Protein AF-A0A7V4P900-F1 (afdb_monomer_lite)

Structure (mmCIF, N/CA/C/O backbone):
data_AF-A0A7V4P900-F1
#
_entry.id   AF-A0A7V4P900-F1
#
loop_
_atom_site.group_PDB
_atom_site.id
_atom_site.type_symbol
_atom_site.label_atom_id
_atom_site.label_alt_id
_atom_site.label_comp_id
_atom_site.label_asym_id
_atom_site.label_entity_id
_atom_site.label_seq_id
_atom_site.pdbx_PDB_ins_code
_atom_site.Cartn_x
_atom_site.Cartn_y
_atom_site.Cartn_z
_atom_site.occupancy
_atom_site.B_iso_or_equiv
_atom_site.auth_seq_id
_atom_site.auth_comp_id
_atom_site.auth_asym_id
_atom_site.auth_atom_id
_atom_site.pdbx_PDB_model_num
ATOM 1 N N . MET A 1 1 ? -1.417 14.079 -1.245 1.00 69.19 1 MET A N 1
ATOM 2 C CA . MET A 1 1 ? -2.261 13.122 -0.509 1.00 69.19 1 MET A CA 1
ATOM 3 C C . MET A 1 1 ? -1.751 13.105 0.933 1.00 69.19 1 MET A C 1
ATOM 5 O O . MET A 1 1 ? -0.695 13.684 1.172 1.00 69.19 1 MET A O 1
ATOM 9 N N . ASN A 1 2 ? -2.527 12.628 1.907 1.00 92.94 2 ASN A N 1
ATOM 10 C CA . ASN A 1 2 ? -2.044 12.459 3.279 1.00 92.94 2 ASN A CA 1
ATOM 11 C C . ASN A 1 2 ? -2.356 11.034 3.759 1.00 92.94 2 ASN A C 1
ATOM 13 O O . ASN A 1 2 ? -3.129 10.310 3.127 1.00 92.94 2 ASN A O 1
ATOM 17 N N . LEU A 1 3 ? -1.731 10.620 4.861 1.00 97.06 3 LEU A N 1
ATOM 18 C CA . LEU A 1 3 ? -1.900 9.268 5.391 1.00 97.06 3 LEU A CA 1
ATOM 19 C C . LEU A 1 3 ? -3.358 8.966 5.780 1.00 97.06 3 LEU A C 1
ATOM 21 O O . LEU A 1 3 ? -3.819 7.854 5.558 1.00 97.06 3 LEU A O 1
ATOM 25 N N . GLU A 1 4 ? -4.091 9.946 6.310 1.00 97.50 4 GLU A N 1
ATOM 26 C CA . GLU A 1 4 ? -5.505 9.790 6.685 1.00 97.50 4 GLU A CA 1
ATOM 27 C C . GLU A 1 4 ? -6.359 9.414 5.473 1.00 97.50 4 GLU A C 1
ATOM 29 O O . GLU A 1 4 ? -7.093 8.431 5.527 1.00 97.50 4 GLU A O 1
ATOM 34 N N . TYR A 1 5 ? -6.173 10.118 4.355 1.00 97.06 5 TYR A N 1
ATOM 35 C CA . TYR A 1 5 ? -6.830 9.811 3.091 1.00 97.06 5 TYR A CA 1
ATOM 36 C C . TYR A 1 5 ? -6.446 8.422 2.566 1.00 97.06 5 TYR A C 1
ATOM 38 O O . TYR A 1 5 ? -7.292 7.696 2.048 1.00 97.06 5 TYR A O 1
ATOM 46 N N . ALA A 1 6 ? -5.175 8.023 2.686 1.00 97.81 6 ALA A N 1
ATOM 47 C CA . ALA A 1 6 ? -4.754 6.683 2.279 1.00 97.81 6 ALA A CA 1
ATOM 48 C C . ALA A 1 6 ? -5.475 5.595 3.098 1.00 97.81 6 ALA A C 1
ATOM 50 O O . ALA A 1 6 ? -5.899 4.585 2.537 1.00 97.81 6 ALA A O 1
ATOM 51 N N . VAL A 1 7 ? -5.664 5.824 4.403 1.00 98.12 7 VAL A N 1
ATOM 52 C CA . VAL A 1 7 ? -6.424 4.932 5.292 1.00 98.12 7 VAL A CA 1
ATOM 53 C C . VAL A 1 7 ? -7.920 4.945 4.967 1.00 98.12 7 VAL A C 1
ATOM 55 O O . VAL A 1 7 ? -8.524 3.875 4.935 1.00 98.12 7 VAL A O 1
ATOM 58 N N . ASP A 1 8 ? -8.510 6.107 4.664 1.00 97.75 8 ASP A N 1
ATOM 59 C CA . ASP A 1 8 ? -9.897 6.200 4.178 1.00 97.75 8 ASP A CA 1
ATOM 60 C C . ASP A 1 8 ? -10.091 5.318 2.944 1.00 97.75 8 ASP A C 1
ATOM 62 O O . ASP A 1 8 ? -10.948 4.436 2.925 1.00 97.75 8 ASP A O 1
ATOM 66 N N . ARG A 1 9 ? -9.218 5.479 1.946 1.00 97.94 9 ARG A N 1
ATOM 67 C CA . ARG A 1 9 ? -9.260 4.700 0.705 1.00 97.94 9 ARG A CA 1
ATOM 68 C C . ARG A 1 9 ? -9.077 3.208 0.934 1.00 97.94 9 ARG A C 1
ATOM 70 O O . ARG A 1 9 ? -9.737 2.423 0.262 1.00 97.94 9 ARG A O 1
ATOM 77 N N . LEU A 1 10 ? -8.225 2.813 1.880 1.00 97.81 10 LEU A N 1
ATOM 78 C CA . LEU A 1 10 ? -8.044 1.412 2.252 1.00 97.81 10 LEU A CA 1
ATOM 79 C C . LEU A 1 10 ? -9.333 0.813 2.848 1.00 97.81 10 LEU A C 1
ATOM 81 O O . LEU A 1 10 ? -9.725 -0.297 2.491 1.00 97.81 10 LEU A O 1
ATOM 85 N N . TYR A 1 11 ? -10.034 1.553 3.706 1.00 97.81 11 TYR A N 1
ATOM 86 C CA . TYR A 1 11 ? -11.319 1.111 4.253 1.00 97.81 11 TYR A CA 1
ATOM 87 C C . TYR A 1 11 ? -12.453 1.117 3.227 1.00 97.81 11 TYR A C 1
ATOM 89 O O . TYR A 1 11 ? -13.287 0.213 3.239 1.00 97.81 11 TYR A O 1
ATOM 97 N N . GLU A 1 12 ? -12.476 2.083 2.310 1.00 97.62 12 GLU A N 1
ATOM 98 C CA . GLU A 1 12 ? -13.474 2.150 1.235 1.00 97.62 12 GLU A CA 1
ATOM 99 C C . GLU A 1 12 ? -13.431 0.922 0.315 1.00 97.62 12 GLU A C 1
ATOM 101 O O . GLU A 1 12 ? -14.472 0.478 -0.168 1.00 97.62 12 GLU A O 1
ATOM 106 N N . VAL A 1 13 ? -12.250 0.326 0.118 1.00 96.25 13 VAL A N 1
ATOM 107 C CA . VAL A 1 13 ? -12.077 -0.924 -0.646 1.00 96.25 13 VAL A CA 1
ATOM 108 C C . VAL A 1 13 ? -12.271 -2.182 0.214 1.00 96.25 13 VAL A C 1
ATOM 110 O O . VAL A 1 13 ? -11.900 -3.286 -0.185 1.00 96.25 13 VAL A O 1
ATOM 113 N N . GLY A 1 14 ? -12.871 -2.034 1.399 1.00 94.75 14 GLY A N 1
ATOM 114 C CA . GLY A 1 14 ? -13.305 -3.136 2.254 1.00 94.75 14 GLY A CA 1
ATOM 115 C C . GLY A 1 14 ? -12.191 -3.821 3.043 1.00 94.75 14 GLY A C 1
ATOM 116 O O . GLY A 1 14 ? -12.417 -4.907 3.579 1.00 94.75 14 GLY A O 1
ATOM 117 N N . TRP A 1 15 ? -10.998 -3.228 3.131 1.00 95.94 15 TRP A N 1
ATOM 118 C CA . TRP A 1 15 ? -9.950 -3.762 3.996 1.00 95.94 15 TRP A CA 1
ATOM 119 C C . TRP A 1 15 ? -10.334 -3.598 5.470 1.00 95.94 15 TRP A C 1
ATOM 121 O O . TRP A 1 15 ? -10.840 -2.555 5.885 1.00 95.94 15 TRP A O 1
ATOM 131 N N . LEU A 1 16 ? -10.056 -4.623 6.277 1.00 94.44 16 LEU A N 1
ATOM 132 C CA . LEU A 1 16 ? -10.317 -4.621 7.713 1.00 94.44 16 LEU A CA 1
ATOM 133 C C . LEU A 1 16 ? -9.081 -5.106 8.484 1.00 94.44 16 LEU A C 1
ATOM 135 O O . LEU A 1 16 ? -8.433 -6.068 8.062 1.00 94.44 16 LEU A O 1
ATOM 139 N N . PRO A 1 17 ? -8.770 -4.502 9.645 1.00 93.06 17 PRO A N 1
ATOM 140 C CA . PRO A 1 17 ? -7.643 -4.925 10.463 1.00 93.06 17 PRO A CA 1
ATOM 141 C C . PRO A 1 17 ? -7.881 -6.328 11.033 1.00 93.06 17 PRO A C 1
ATOM 143 O O . PRO A 1 17 ? -8.855 -6.564 11.751 1.00 93.06 17 PRO A O 1
ATOM 146 N N . MET A 1 18 ? -6.957 -7.249 10.761 1.00 90.50 18 MET A N 1
ATOM 147 C CA . MET A 1 18 ? -7.019 -8.631 11.246 1.00 90.50 18 MET A CA 1
ATOM 148 C C . MET A 1 18 ? -6.162 -8.849 12.498 1.00 90.50 18 MET A C 1
ATOM 150 O O . MET A 1 18 ? -5.141 -8.192 12.709 1.00 90.50 18 MET A O 1
ATOM 154 N N . VAL A 1 19 ? -6.565 -9.813 13.330 1.00 86.88 19 VAL A N 1
ATOM 155 C CA . VAL A 1 19 ? -5.779 -10.245 14.495 1.00 86.88 19 VAL A CA 1
ATOM 156 C C . VAL A 1 19 ? -4.459 -10.860 14.021 1.00 86.88 19 VAL A C 1
ATOM 158 O O . VAL A 1 19 ? -4.448 -11.677 13.104 1.00 86.88 19 VAL A O 1
ATOM 161 N N . GLY A 1 20 ? -3.349 -10.475 14.655 1.00 86.81 20 GLY A N 1
ATOM 162 C CA . GLY A 1 20 ? -2.011 -10.980 14.325 1.00 86.81 20 GLY A CA 1
ATOM 163 C C . GLY A 1 20 ? -1.301 -10.238 13.187 1.00 86.81 20 GLY A C 1
ATOM 164 O O . GLY A 1 20 ? -0.175 -10.595 12.853 1.00 86.81 20 GLY A O 1
ATOM 165 N N . MET A 1 21 ? -1.920 -9.202 12.612 1.00 92.81 21 MET A N 1
ATOM 166 C CA . MET A 1 21 ? -1.251 -8.287 11.688 1.00 92.81 21 MET A CA 1
ATOM 167 C C . MET A 1 21 ? -0.477 -7.206 12.454 1.00 92.81 21 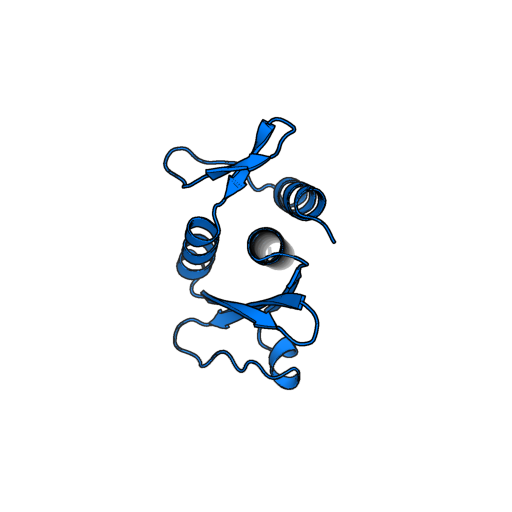MET A C 1
ATOM 169 O O . MET A 1 21 ? -0.903 -6.758 13.520 1.00 92.81 21 MET A O 1
ATOM 173 N N . GLU A 1 22 ? 0.649 -6.764 11.899 1.00 95.62 22 GLU A N 1
ATOM 174 C CA . GLU A 1 22 ? 1.366 -5.589 12.394 1.00 95.62 22 GLU A CA 1
ATOM 175 C C . GLU A 1 22 ? 0.609 -4.330 11.967 1.00 95.62 22 GLU A C 1
ATOM 177 O O . GLU A 1 22 ? 0.528 -4.006 10.780 1.00 95.62 22 GLU A O 1
ATOM 182 N N . LEU A 1 23 ? 0.020 -3.650 12.947 1.00 97.31 23 LEU A N 1
ATOM 183 C CA . LEU A 1 23 ? -0.817 -2.477 12.738 1.00 97.31 23 LEU A CA 1
ATOM 184 C C . LEU A 1 23 ? -0.193 -1.253 13.408 1.00 97.31 23 LEU A C 1
ATOM 186 O O . LEU A 1 23 ? 0.313 -1.333 14.527 1.00 97.31 23 LEU A O 1
ATOM 190 N N . GLU A 1 24 ? -0.299 -0.117 12.737 1.00 97.69 24 GLU A N 1
ATOM 191 C CA . GLU A 1 24 ? -0.088 1.216 13.290 1.00 97.69 24 GLU A CA 1
ATOM 192 C C . GLU A 1 24 ? -1.444 1.899 13.536 1.00 97.69 24 GLU A C 1
ATOM 194 O O . GLU A 1 24 ? -2.489 1.443 13.060 1.00 97.69 24 GLU A O 1
ATOM 199 N N . THR A 1 25 ? -1.434 3.000 14.290 1.00 97.69 25 THR A N 1
ATOM 200 C CA . THR A 1 25 ? -2.648 3.728 14.684 1.00 97.69 25 THR A CA 1
ATOM 201 C C . THR A 1 25 ? -2.516 5.208 14.335 1.00 97.69 25 THR A C 1
ATOM 203 O O . THR A 1 25 ? -1.486 5.826 14.609 1.00 97.69 25 THR A O 1
ATOM 206 N N . LEU A 1 26 ? -3.549 5.778 13.714 1.00 96.88 26 LEU A N 1
ATOM 207 C CA . LEU A 1 26 ? -3.677 7.217 13.477 1.00 96.88 26 LEU A CA 1
ATOM 208 C C . LEU A 1 26 ? -4.030 7.967 14.776 1.00 96.88 26 LEU A C 1
ATOM 210 O O . LEU A 1 26 ? -4.543 7.355 15.712 1.00 96.88 26 LEU A O 1
ATOM 214 N N . PRO A 1 27 ? -3.831 9.298 14.849 1.00 96.81 27 PRO A N 1
ATOM 215 C CA . PRO A 1 27 ? -4.242 10.093 16.012 1.00 96.81 27 PRO A CA 1
ATOM 216 C C . PRO A 1 27 ? -5.741 10.001 16.344 1.00 96.81 27 PRO A C 1
ATOM 218 O O . PRO A 1 27 ? -6.121 10.162 17.499 1.00 96.81 27 PRO A O 1
ATOM 221 N N . ASP A 1 28 ? -6.583 9.715 15.346 1.00 95.62 28 ASP A N 1
ATOM 222 C CA . ASP A 1 28 ? -8.029 9.515 15.502 1.00 95.62 28 ASP A CA 1
ATOM 223 C C . ASP A 1 28 ? -8.423 8.101 15.985 1.00 95.62 28 ASP A C 1
ATOM 225 O O . ASP A 1 28 ? -9.602 7.818 16.192 1.00 95.62 28 ASP A O 1
ATOM 229 N N . GLY A 1 29 ? -7.446 7.208 16.179 1.00 96.69 29 GLY A N 1
ATOM 230 C CA . GLY A 1 29 ? -7.640 5.844 16.670 1.00 96.69 29 GLY A CA 1
ATOM 231 C C . GLY A 1 29 ? -7.859 4.780 15.590 1.00 96.69 29 GLY A C 1
ATOM 232 O O . GLY A 1 29 ? -7.880 3.589 15.918 1.00 96.69 29 GLY A O 1
ATOM 233 N N . ARG A 1 30 ? -7.989 5.145 14.307 1.00 96.62 30 ARG A N 1
ATOM 234 C CA . ARG A 1 30 ? -8.086 4.156 13.220 1.00 96.62 30 ARG A CA 1
ATOM 235 C C . ARG A 1 30 ? -6.772 3.395 13.066 1.00 96.62 30 ARG A C 1
ATOM 237 O O . ARG A 1 30 ? -5.690 3.967 13.189 1.00 96.62 30 ARG A O 1
ATOM 244 N N . ARG A 1 31 ? -6.869 2.094 12.782 1.00 97.94 31 ARG A N 1
ATOM 245 C CA . ARG A 1 31 ? -5.713 1.205 12.612 1.00 97.94 31 ARG A CA 1
ATOM 246 C C . ARG A 1 31 ? -5.441 0.930 11.142 1.00 97.94 31 ARG A C 1
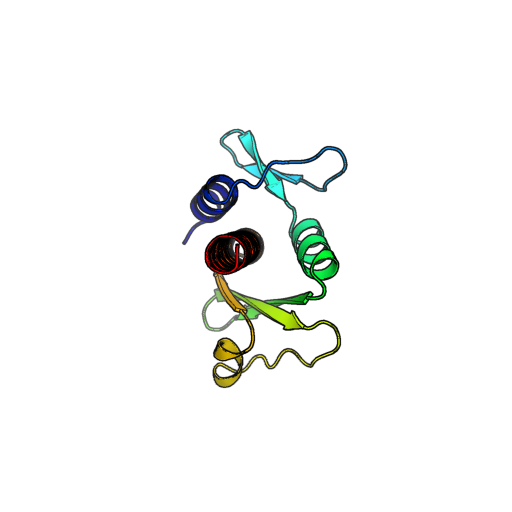ATOM 248 O O . ARG A 1 31 ? -6.369 0.722 10.376 1.00 97.94 31 ARG A O 1
ATOM 255 N N . TYR A 1 32 ? -4.178 0.863 10.764 1.00 98.06 32 TYR A N 1
ATOM 256 C CA . TYR A 1 32 ? -3.755 0.594 9.392 1.00 98.06 32 TYR A CA 1
ATOM 257 C C . TYR A 1 32 ? -2.520 -0.314 9.400 1.00 98.06 32 TYR A C 1
ATOM 259 O O . TYR A 1 32 ? -1.865 -0.424 10.437 1.00 98.06 32 TYR A O 1
ATOM 267 N N . PRO A 1 33 ? -2.212 -1.027 8.306 1.00 98.19 33 PRO A N 1
ATOM 268 C CA . PRO A 1 33 ? -1.080 -1.942 8.290 1.00 98.19 33 PRO A CA 1
ATOM 269 C C . PRO A 1 33 ? 0.243 -1.174 8.306 1.00 98.19 33 PRO A C 1
ATOM 271 O O . PRO A 1 33 ? 0.374 -0.139 7.651 1.00 98.19 33 PRO A O 1
ATOM 274 N N . SER A 1 34 ? 1.235 -1.707 9.023 1.00 98.12 34 SER A N 1
ATOM 275 C CA . SER A 1 34 ? 2.616 -1.226 8.919 1.00 98.12 34 SER A CA 1
ATOM 276 C C . SER A 1 34 ? 3.146 -1.414 7.492 1.00 98.12 34 SER A C 1
ATOM 278 O O . SER A 1 34 ? 2.640 -2.243 6.730 1.00 98.12 34 SER A O 1
ATOM 280 N N . VAL A 1 35 ? 4.221 -0.711 7.128 1.00 98.12 35 VAL A N 1
ATOM 281 C CA . VAL A 1 35 ? 4.881 -0.893 5.817 1.00 98.12 35 VAL A CA 1
ATOM 282 C C . VAL A 1 35 ? 5.270 -2.361 5.578 1.00 98.12 35 VAL A C 1
ATOM 284 O O . VAL A 1 35 ? 5.048 -2.893 4.490 1.00 98.12 35 VAL A O 1
ATOM 287 N N . LEU A 1 36 ? 5.773 -3.049 6.608 1.00 97.31 36 LEU A N 1
ATOM 288 C CA . LEU A 1 36 ? 6.140 -4.464 6.520 1.00 97.31 36 LEU A CA 1
ATOM 289 C C . LEU A 1 36 ? 4.914 -5.370 6.327 1.00 97.31 36 LEU A C 1
ATOM 291 O O . LEU A 1 36 ? 4.968 -6.330 5.556 1.00 97.31 36 LEU A O 1
ATOM 295 N N . ALA A 1 37 ? 3.794 -5.068 6.991 1.00 97.75 37 ALA A N 1
ATOM 296 C CA . ALA A 1 37 ? 2.540 -5.779 6.765 1.00 97.75 37 ALA A CA 1
ATOM 297 C C . ALA A 1 37 ? 2.041 -5.583 5.329 1.00 97.75 37 ALA A C 1
ATOM 299 O O . ALA A 1 37 ? 1.684 -6.564 4.682 1.00 97.75 37 ALA A O 1
ATOM 300 N N . VAL A 1 38 ? 2.100 -4.358 4.796 1.00 98.25 38 VAL A N 1
ATOM 301 C CA . VAL A 1 38 ? 1.753 -4.075 3.396 1.00 98.25 38 VAL A CA 1
ATOM 302 C C . VAL A 1 38 ? 2.607 -4.915 2.441 1.00 98.25 38 VAL A C 1
ATOM 304 O O . VAL A 1 38 ? 2.059 -5.587 1.571 1.00 98.25 38 VAL A O 1
ATOM 307 N N . GLN A 1 39 ? 3.931 -4.946 2.615 1.00 97.62 39 GLN A N 1
ATOM 308 C CA . GLN A 1 39 ? 4.819 -5.762 1.774 1.00 97.62 39 GLN A CA 1
ATOM 309 C C . GLN A 1 39 ? 4.439 -7.251 1.792 1.00 97.62 39 GLN A C 1
ATOM 311 O O . GLN A 1 39 ? 4.459 -7.910 0.753 1.00 97.62 39 GLN A O 1
ATOM 316 N N . ARG A 1 40 ? 4.044 -7.784 2.956 1.00 96.75 40 ARG A N 1
ATOM 317 C CA . ARG A 1 40 ? 3.562 -9.170 3.075 1.00 96.75 40 ARG A CA 1
ATOM 318 C C . ARG A 1 40 ? 2.254 -9.395 2.319 1.00 96.75 40 ARG A C 1
ATOM 320 O O . ARG A 1 40 ? 2.098 -10.459 1.729 1.00 96.75 40 ARG A O 1
ATOM 327 N N . GLU A 1 41 ? 1.336 -8.433 2.315 1.00 96.62 41 GLU A N 1
ATOM 328 C CA . GLU A 1 41 ? 0.089 -8.536 1.543 1.00 96.62 41 GLU A CA 1
ATOM 329 C C . GLU A 1 41 ? 0.357 -8.567 0.031 1.00 96.62 41 GLU A C 1
ATOM 331 O O . GLU A 1 41 ? -0.209 -9.404 -0.673 1.00 96.62 41 GLU A O 1
ATOM 336 N N . PHE A 1 42 ? 1.295 -7.754 -0.468 1.00 96.94 42 PHE A N 1
ATOM 337 C CA . PHE A 1 42 ? 1.745 -7.849 -1.864 1.00 96.94 42 PHE A CA 1
ATOM 338 C C . PHE A 1 42 ? 2.370 -9.216 -2.169 1.00 96.94 42 PHE A C 1
ATOM 340 O O . PHE A 1 42 ? 1.981 -9.861 -3.143 1.00 96.94 42 PHE A O 1
ATOM 347 N N . ALA A 1 43 ? 3.248 -9.714 -1.294 1.00 96.75 43 ALA A N 1
ATOM 348 C CA . ALA A 1 43 ? 3.857 -11.033 -1.459 1.00 96.75 43 ALA A CA 1
ATOM 349 C C . ALA A 1 43 ? 2.812 -12.165 -1.484 1.00 96.75 43 ALA A C 1
ATOM 351 O O . ALA A 1 43 ? 2.911 -13.081 -2.301 1.00 96.75 43 ALA A O 1
ATOM 352 N N . ARG A 1 44 ? 1.767 -12.092 -0.643 1.00 95.31 44 ARG A N 1
ATOM 353 C CA . ARG A 1 44 ? 0.632 -13.038 -0.662 1.00 95.31 44 ARG A CA 1
ATOM 354 C C . ARG A 1 44 ? -0.130 -13.010 -1.987 1.00 95.31 44 ARG A C 1
ATOM 356 O O . ARG A 1 44 ? -0.666 -14.039 -2.385 1.00 95.31 44 ARG A O 1
ATOM 363 N N . ALA A 1 45 ? -0.166 -11.864 -2.662 1.00 94.75 45 ALA A N 1
ATOM 364 C CA . ALA A 1 45 ? -0.760 -11.706 -3.986 1.00 94.75 45 ALA A CA 1
ATOM 365 C C . ALA A 1 45 ? 0.179 -12.124 -5.139 1.00 94.75 45 ALA A C 1
ATOM 367 O O . ALA A 1 45 ? -0.187 -11.958 -6.300 1.00 94.75 45 ALA A O 1
ATOM 368 N N . GLY A 1 46 ? 1.375 -12.657 -4.851 1.00 95.69 46 GLY A N 1
ATOM 369 C CA . GLY A 1 46 ? 2.370 -13.014 -5.870 1.00 95.69 46 GLY A CA 1
ATOM 370 C C . GLY A 1 46 ? 3.098 -11.806 -6.467 1.00 95.69 46 GLY A C 1
ATOM 371 O O . GLY A 1 46 ? 3.645 -11.898 -7.566 1.00 95.69 46 GLY A O 1
ATOM 372 N N . LEU A 1 47 ? 3.088 -10.675 -5.760 1.00 95.44 47 LEU A N 1
ATOM 373 C CA . LEU A 1 47 ? 3.688 -9.417 -6.186 1.00 95.44 47 LEU A CA 1
ATOM 374 C C . LEU A 1 47 ? 4.860 -9.038 -5.279 1.00 95.44 47 LEU A C 1
ATOM 376 O O . LEU A 1 47 ? 4.890 -9.370 -4.095 1.00 95.44 47 LEU A O 1
ATOM 380 N N . GLU A 1 48 ? 5.796 -8.273 -5.819 1.00 94.94 48 GLU A N 1
ATOM 381 C CA . GLU A 1 48 ? 6.849 -7.614 -5.055 1.00 94.94 48 GLU A CA 1
ATOM 382 C C . GLU A 1 48 ? 6.561 -6.113 -4.980 1.00 94.94 48 GLU A C 1
ATOM 384 O O . GLU A 1 48 ? 6.237 -5.501 -5.996 1.00 94.94 48 GLU A O 1
ATOM 389 N N . LEU A 1 49 ? 6.657 -5.526 -3.781 1.00 95.81 49 LEU A N 1
ATOM 390 C CA . LEU A 1 49 ? 6.484 -4.091 -3.542 1.00 95.81 49 LEU A CA 1
ATOM 391 C C . LEU A 1 49 ? 7.820 -3.464 -3.143 1.00 95.81 49 LEU A C 1
ATOM 393 O O . LEU A 1 49 ? 8.385 -3.809 -2.103 1.00 95.81 49 LEU A O 1
ATOM 397 N N . ALA A 1 50 ? 8.258 -2.467 -3.904 1.00 94.50 50 ALA A N 1
ATOM 398 C CA . ALA A 1 50 ? 9.390 -1.616 -3.569 1.00 94.50 50 ALA A CA 1
ATOM 399 C C . ALA A 1 50 ? 8.914 -0.200 -3.232 1.00 94.50 50 ALA A C 1
ATOM 401 O O . ALA A 1 50 ? 8.068 0.358 -3.929 1.00 94.50 50 ALA A O 1
ATOM 402 N N . ILE A 1 51 ? 9.477 0.401 -2.179 1.00 95.31 51 ILE A N 1
ATOM 403 C CA . ILE A 1 51 ? 9.225 1.800 -1.817 1.00 95.31 51 ILE A CA 1
ATOM 404 C C . ILE A 1 51 ? 10.551 2.551 -1.787 1.00 95.31 51 ILE A C 1
ATOM 406 O O . ILE A 1 51 ? 11.487 2.150 -1.099 1.00 95.31 51 ILE A O 1
ATOM 410 N N . LYS A 1 52 ? 10.636 3.648 -2.540 1.00 94.44 52 LYS A N 1
ATOM 411 C CA . LYS A 1 52 ? 11.858 4.436 -2.707 1.00 94.44 52 LYS A CA 1
ATOM 412 C C . LYS A 1 52 ? 11.622 5.901 -2.377 1.00 94.44 52 LYS A C 1
ATOM 414 O O . LYS A 1 52 ? 10.701 6.524 -2.905 1.00 94.44 52 LYS A O 1
ATOM 419 N N . HIS A 1 53 ? 12.496 6.469 -1.547 1.00 95.81 53 HIS A N 1
ATOM 420 C CA . HIS A 1 53 ? 12.519 7.906 -1.277 1.00 95.81 53 HIS A CA 1
ATOM 421 C C . HIS A 1 53 ? 13.200 8.647 -2.428 1.00 95.81 53 HIS A C 1
ATOM 423 O O . HIS A 1 53 ? 14.358 8.394 -2.764 1.00 95.81 53 HIS A O 1
ATOM 429 N N . ASN A 1 54 ? 12.479 9.578 -3.039 1.00 92.81 54 ASN A N 1
ATOM 430 C CA . ASN A 1 54 ? 13.023 10.531 -3.983 1.00 92.81 54 ASN A CA 1
ATOM 431 C C . ASN A 1 54 ? 13.419 11.806 -3.233 1.00 92.81 54 ASN A C 1
ATOM 433 O O . ASN A 1 54 ? 12.573 12.633 -2.896 1.00 92.81 54 ASN A O 1
ATOM 437 N N . LEU A 1 55 ? 14.722 11.968 -3.003 1.00 92.50 55 LEU A N 1
ATOM 438 C CA . LEU A 1 55 ? 15.282 13.103 -2.267 1.00 92.50 55 LEU A CA 1
ATOM 439 C C . LEU A 1 55 ? 15.069 14.448 -2.974 1.00 92.50 55 LEU A C 1
ATOM 441 O O . LEU A 1 55 ? 14.884 15.458 -2.303 1.00 92.50 55 LEU A O 1
ATOM 445 N N . MET A 1 56 ? 15.062 14.471 -4.311 1.00 93.25 56 MET A N 1
ATOM 446 C CA . MET A 1 56 ? 14.917 15.710 -5.087 1.00 93.25 56 MET A CA 1
ATOM 447 C C . MET A 1 56 ? 13.524 16.327 -4.924 1.00 93.25 56 MET A C 1
ATOM 449 O O . MET A 1 56 ? 13.394 17.547 -4.883 1.00 93.25 56 MET A O 1
ATOM 453 N N . PHE A 1 57 ? 12.495 15.486 -4.805 1.00 91.81 57 PHE A N 1
ATOM 454 C CA . PHE A 1 57 ? 11.104 15.918 -4.629 1.00 91.81 57 PHE A CA 1
ATOM 455 C C . PHE A 1 57 ? 10.578 15.711 -3.204 1.00 91.81 57 PHE A C 1
ATOM 457 O O . PHE A 1 57 ? 9.426 16.030 -2.928 1.00 91.81 57 PHE A O 1
ATOM 464 N N . ASN A 1 58 ? 11.416 15.176 -2.313 1.00 93.50 58 ASN A N 1
ATOM 465 C CA . ASN A 1 58 ? 11.074 14.779 -0.952 1.00 93.50 58 ASN A CA 1
ATOM 466 C C . ASN A 1 58 ? 9.756 13.980 -0.865 1.00 93.50 58 ASN A C 1
ATOM 468 O O . ASN A 1 58 ? 8.850 14.321 -0.107 1.00 93.50 58 ASN A O 1
ATOM 472 N N . CYS A 1 59 ? 9.644 12.925 -1.670 1.00 95.38 59 CYS A N 1
ATOM 473 C CA . CYS A 1 59 ? 8.458 12.070 -1.731 1.00 95.38 59 CYS A CA 1
ATOM 474 C C . CYS A 1 59 ? 8.842 10.592 -1.801 1.00 95.38 59 CYS A C 1
ATOM 476 O O . CYS A 1 59 ? 9.988 10.251 -2.079 1.00 95.38 59 CYS A O 1
ATOM 478 N N . TYR A 1 60 ? 7.887 9.705 -1.558 1.00 96.31 60 TYR A N 1
ATOM 479 C CA . TYR A 1 60 ? 8.087 8.261 -1.602 1.00 96.31 60 TYR A CA 1
ATOM 480 C C . TYR A 1 60 ? 7.285 7.681 -2.755 1.00 96.31 60 TYR A C 1
ATOM 482 O O . TYR A 1 60 ? 6.082 7.913 -2.849 1.00 96.31 60 TYR A O 1
ATOM 490 N N . ARG A 1 61 ? 7.945 6.926 -3.630 1.00 94.69 61 ARG A N 1
ATOM 491 C CA . ARG A 1 61 ? 7.295 6.158 -4.693 1.00 94.69 61 ARG A CA 1
ATOM 492 C C . ARG A 1 61 ? 7.195 4.709 -4.251 1.00 94.69 61 ARG A C 1
ATOM 494 O O . ARG A 1 61 ? 8.223 4.110 -3.953 1.00 94.69 61 ARG A O 1
ATOM 501 N N . ALA A 1 62 ? 5.986 4.167 -4.240 1.00 95.31 62 ALA A N 1
ATOM 502 C CA . ALA A 1 62 ? 5.743 2.741 -4.103 1.00 95.31 62 ALA A CA 1
ATOM 503 C C . ALA A 1 62 ? 5.424 2.155 -5.483 1.00 95.31 62 ALA A C 1
ATOM 505 O O . ALA A 1 62 ? 4.562 2.684 -6.186 1.00 95.31 62 ALA A O 1
ATOM 506 N N . THR A 1 63 ? 6.117 1.085 -5.859 1.00 94.81 63 THR A N 1
ATOM 507 C CA . THR A 1 63 ? 5.996 0.408 -7.155 1.00 94.81 63 THR A CA 1
ATOM 508 C C . THR A 1 63 ? 5.879 -1.092 -6.931 1.00 94.81 63 THR A C 1
ATOM 510 O O . THR A 1 63 ? 6.602 -1.639 -6.097 1.00 94.81 63 THR A O 1
ATOM 513 N N . TRP A 1 64 ? 4.990 -1.762 -7.665 1.00 94.94 64 TRP A N 1
ATOM 514 C CA . TRP A 1 64 ? 4.806 -3.206 -7.547 1.00 94.94 64 TRP A CA 1
ATOM 515 C C . TRP A 1 64 ? 4.564 -3.915 -8.874 1.00 94.94 64 TRP A C 1
ATOM 517 O O . TRP A 1 64 ? 3.955 -3.372 -9.794 1.00 94.94 64 TRP A O 1
ATOM 527 N N . GLY A 1 65 ? 4.986 -5.171 -8.937 1.00 93.12 65 GLY A N 1
ATOM 528 C CA . GLY A 1 65 ? 4.899 -6.027 -10.117 1.00 93.12 65 GLY A CA 1
ATOM 529 C C . GLY A 1 65 ? 5.001 -7.507 -9.744 1.00 93.12 65 GLY A C 1
ATOM 530 O O . GLY A 1 65 ? 5.117 -7.815 -8.555 1.00 93.12 65 GLY A O 1
ATOM 531 N N . PRO A 1 66 ? 4.920 -8.424 -10.724 1.00 92.88 66 PRO A N 1
ATOM 532 C CA . PRO A 1 66 ? 5.053 -9.859 -10.483 1.00 92.88 66 PRO A CA 1
ATOM 533 C C . PRO A 1 66 ? 6.341 -10.198 -9.727 1.00 92.88 66 PRO A C 1
ATOM 535 O O . PRO A 1 66 ? 7.416 -9.6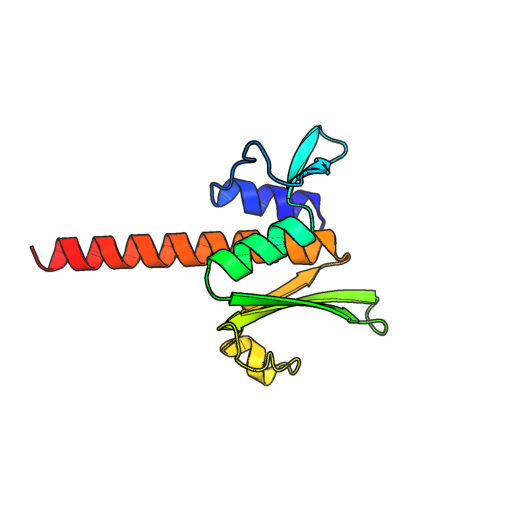91 -10.049 1.00 92.88 66 PRO A O 1
ATOM 538 N N . ALA A 1 67 ? 6.239 -11.062 -8.717 1.00 90.19 67 ALA A N 1
ATOM 539 C CA . ALA A 1 67 ? 7.399 -11.474 -7.939 1.00 90.19 67 ALA A CA 1
ATOM 540 C C . ALA A 1 67 ? 8.437 -12.193 -8.821 1.00 90.19 67 ALA A C 1
ATOM 542 O O . ALA A 1 67 ? 8.098 -13.082 -9.604 1.00 90.19 67 ALA A O 1
ATOM 543 N N . GLY A 1 68 ? 9.712 -11.833 -8.659 1.00 85.69 68 GLY A N 1
ATOM 544 C CA . GLY A 1 68 ? 10.818 -12.400 -9.438 1.00 85.69 68 GLY A CA 1
ATOM 545 C C . GLY A 1 68 ? 11.059 -11.726 -10.791 1.00 85.69 68 GLY A C 1
ATOM 546 O O . GLY A 1 68 ? 12.050 -12.043 -11.451 1.00 85.69 68 GLY A O 1
ATOM 547 N N . GLU A 1 69 ? 10.214 -10.773 -11.190 1.00 84.25 69 GLU A N 1
ATOM 548 C CA . GLU A 1 69 ? 10.490 -9.883 -12.314 1.00 84.25 69 GLU A CA 1
ATOM 549 C C . GLU A 1 69 ? 11.141 -8.582 -11.820 1.00 84.25 69 GLU A C 1
ATOM 551 O O . GLU A 1 69 ? 10.747 -8.047 -10.783 1.00 84.25 69 GLU A O 1
ATOM 556 N N . PRO A 1 70 ? 12.135 -8.027 -12.540 1.00 81.06 70 PRO A N 1
ATOM 557 C CA . PRO A 1 70 ? 12.729 -6.757 -12.153 1.00 81.06 70 PRO A CA 1
ATOM 558 C C . PRO A 1 70 ? 11.684 -5.637 -12.154 1.00 81.06 70 PRO A C 1
ATOM 560 O O . PRO A 1 70 ? 11.123 -5.293 -13.201 1.00 81.06 70 PRO A O 1
ATOM 563 N N . LEU A 1 71 ? 11.485 -5.012 -10.993 1.00 78.38 71 LEU A N 1
ATOM 564 C CA . LEU A 1 71 ? 10.755 -3.753 -10.895 1.00 78.38 71 LEU A CA 1
ATOM 565 C C . LEU A 1 71 ? 11.598 -2.663 -11.564 1.00 78.38 71 LEU A C 1
ATOM 567 O O . LEU A 1 71 ? 12.582 -2.180 -11.007 1.00 78.38 71 LEU A O 1
ATOM 571 N N . ASP A 1 72 ? 11.248 -2.302 -12.796 1.00 71.19 72 ASP A N 1
ATOM 572 C CA . ASP A 1 72 ? 11.868 -1.160 -13.461 1.00 71.19 72 ASP A CA 1
ATOM 573 C C . ASP A 1 72 ? 11.337 0.126 -12.817 1.00 71.19 72 ASP A C 1
ATOM 575 O O . ASP A 1 72 ? 10.143 0.409 -12.827 1.00 71.19 72 ASP A O 1
ATOM 579 N N . GLU A 1 73 ? 12.248 0.882 -12.210 1.00 66.00 73 GLU A N 1
ATOM 580 C CA . GLU A 1 73 ? 11.950 2.116 -11.479 1.00 66.00 73 GLU A CA 1
ATOM 581 C C . GLU A 1 73 ? 11.708 3.319 -12.413 1.00 66.00 73 GLU A C 1
ATOM 583 O O . GLU A 1 73 ? 11.454 4.437 -11.953 1.00 66.00 73 GLU A O 1
ATOM 588 N N . ARG A 1 74 ? 11.856 3.130 -13.731 1.00 70.62 74 ARG A N 1
ATOM 589 C CA . ARG A 1 74 ? 11.621 4.169 -14.736 1.00 70.62 74 ARG A CA 1
ATOM 590 C C . ARG A 1 74 ? 10.138 4.279 -15.068 1.00 70.62 74 ARG A C 1
ATOM 592 O O . ARG A 1 74 ? 9.436 3.285 -15.179 1.00 70.62 74 ARG A O 1
ATOM 599 N N . HIS A 1 75 ? 9.701 5.503 -15.366 1.00 62.50 75 HIS A N 1
ATOM 600 C CA . HIS A 1 75 ? 8.302 5.830 -15.666 1.00 62.50 75 HIS A CA 1
ATOM 601 C C . HIS A 1 75 ? 7.664 4.962 -16.769 1.00 62.50 75 HIS A C 1
ATOM 603 O O . HIS A 1 75 ? 6.477 4.679 -16.715 1.00 62.50 75 HIS A O 1
ATOM 609 N N . ALA A 1 76 ? 8.448 4.487 -17.743 1.00 58.59 76 ALA A N 1
ATOM 610 C CA . ALA A 1 76 ? 7.961 3.611 -18.812 1.00 58.59 76 ALA A CA 1
ATOM 611 C C . ALA A 1 76 ? 7.453 2.240 -18.319 1.00 58.59 76 ALA A C 1
ATOM 613 O O . ALA A 1 76 ? 6.735 1.556 -19.040 1.00 58.59 76 ALA A O 1
ATOM 614 N N . ALA A 1 77 ? 7.824 1.825 -17.107 1.00 59.00 77 ALA A N 1
ATOM 615 C CA . ALA A 1 77 ? 7.369 0.580 -16.505 1.00 59.00 77 ALA A CA 1
ATOM 616 C C . ALA A 1 77 ? 6.140 0.751 -15.601 1.00 59.00 77 ALA A C 1
ATOM 618 O O . ALA A 1 77 ? 5.531 -0.256 -15.244 1.00 59.00 77 ALA A O 1
ATOM 619 N N . ASP A 1 78 ? 5.731 1.994 -15.309 1.00 64.88 78 ASP A N 1
ATOM 620 C CA . ASP A 1 78 ? 4.526 2.317 -14.526 1.00 64.88 78 ASP A CA 1
ATOM 621 C C . ASP A 1 78 ? 3.228 1.845 -15.227 1.00 64.88 78 ASP A C 1
ATOM 623 O O . ASP A 1 78 ? 2.167 1.805 -14.614 1.00 64.88 78 ASP A O 1
ATOM 627 N N . GLU A 1 79 ? 3.280 1.490 -16.518 1.00 62.62 79 GLU A N 1
ATOM 628 C CA . GLU A 1 79 ? 2.136 0.904 -17.236 1.00 62.62 79 GLU A CA 1
ATOM 629 C C . GLU A 1 79 ? 1.974 -0.600 -16.971 1.00 62.62 79 GLU A C 1
ATOM 631 O O . GLU A 1 79 ? 0.859 -1.121 -16.999 1.00 62.62 79 GLU A O 1
ATOM 636 N N . ARG A 1 80 ? 3.080 -1.313 -16.721 1.00 67.31 80 ARG A N 1
ATOM 637 C CA . ARG A 1 80 ? 3.068 -2.759 -16.428 1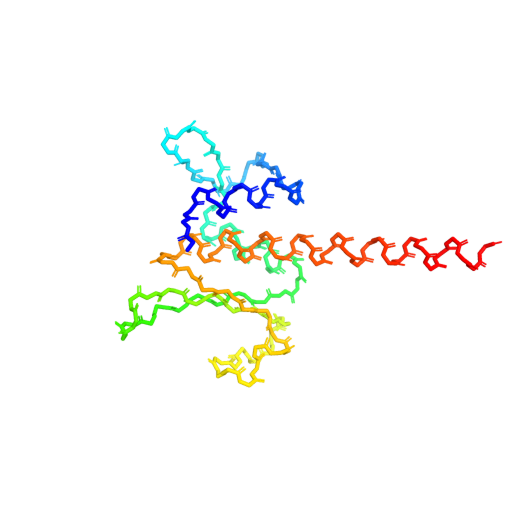.00 67.31 80 ARG A CA 1
ATOM 638 C C . ARG A 1 80 ? 3.053 -3.051 -14.932 1.00 67.31 80 ARG A C 1
ATOM 640 O O . ARG A 1 80 ? 2.592 -4.109 -14.515 1.00 67.31 80 ARG A O 1
ATOM 647 N N . HIS A 1 81 ? 3.607 -2.137 -14.149 1.00 76.38 81 HIS A N 1
ATOM 648 C CA . HIS A 1 81 ? 3.724 -2.200 -12.702 1.00 76.38 81 HIS A CA 1
ATOM 649 C C . HIS A 1 81 ? 2.820 -1.134 -12.101 1.00 76.38 81 HIS A C 1
ATOM 651 O O . HIS A 1 81 ? 2.757 -0.022 -12.610 1.00 76.38 81 HIS A O 1
ATOM 657 N N . GLY A 1 82 ? 2.130 -1.431 -11.006 1.00 89.06 82 GLY A N 1
ATOM 658 C CA . GLY A 1 82 ? 1.380 -0.379 -10.336 1.00 89.06 82 GLY A CA 1
ATOM 659 C C . GLY A 1 82 ? 2.332 0.587 -9.635 1.00 89.06 82 GLY A C 1
ATOM 660 O O . GLY A 1 82 ? 3.362 0.174 -9.100 1.00 89.06 82 GLY A O 1
ATOM 661 N N . THR A 1 83 ? 2.001 1.877 -9.646 1.00 92.88 83 THR A N 1
ATOM 662 C CA . THR A 1 83 ? 2.786 2.908 -8.963 1.00 92.88 83 THR A CA 1
ATOM 663 C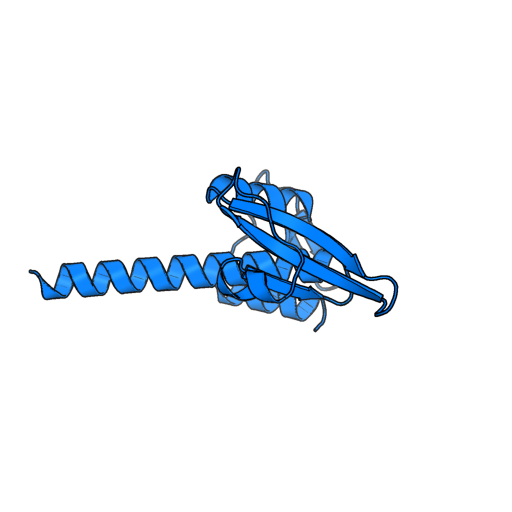 C . THR A 1 83 ? 1.882 3.864 -8.200 1.00 92.88 83 THR A C 1
ATOM 665 O O . THR A 1 83 ? 0.820 4.261 -8.679 1.00 92.88 83 THR A O 1
ATOM 668 N N . VAL A 1 84 ? 2.341 4.307 -7.033 1.00 94.50 84 VAL A N 1
ATOM 669 C CA . VAL A 1 84 ? 1.763 5.436 -6.295 1.00 94.50 84 VAL A CA 1
ATOM 670 C C . VAL A 1 84 ? 2.869 6.296 -5.694 1.00 94.50 84 VAL A C 1
ATOM 672 O O . VAL A 1 84 ? 3.978 5.823 -5.445 1.00 94.50 84 VAL A O 1
ATOM 675 N N . VAL A 1 85 ? 2.575 7.573 -5.458 1.00 95.06 85 VAL A N 1
ATOM 676 C CA . VAL A 1 85 ? 3.500 8.511 -4.811 1.00 95.06 85 VAL A CA 1
ATOM 677 C C . VAL A 1 85 ? 2.821 9.116 -3.587 1.00 95.06 85 VAL A C 1
ATOM 679 O O . VAL A 1 85 ? 1.713 9.635 -3.696 1.00 95.06 85 VAL A O 1
ATOM 682 N N . GLY A 1 86 ? 3.498 9.062 -2.440 1.00 96.12 86 GLY A N 1
ATOM 683 C CA . GLY A 1 86 ? 3.065 9.652 -1.172 1.00 96.12 86 GLY A CA 1
ATOM 684 C C . GLY A 1 86 ? 4.092 10.639 -0.613 1.00 96.12 86 GLY A C 1
ATOM 685 O O . GLY A 1 86 ? 5.261 10.635 -1.007 1.00 96.12 86 GLY A O 1
ATOM 686 N N . ALA A 1 87 ? 3.675 11.490 0.323 1.00 96.62 87 ALA A N 1
ATOM 687 C CA . ALA A 1 87 ? 4.570 12.421 1.014 1.00 96.62 87 ALA A CA 1
ATOM 688 C C . ALA A 1 87 ? 5.447 11.718 2.068 1.00 96.62 87 ALA A C 1
ATOM 690 O O . ALA A 1 87 ? 6.512 12.216 2.429 1.00 96.62 87 ALA A O 1
ATOM 691 N N . CYS A 1 88 ? 5.030 10.543 2.544 1.00 97.00 88 CYS A N 1
ATOM 692 C CA . CYS A 1 88 ? 5.817 9.683 3.425 1.00 97.00 88 CYS A CA 1
ATOM 693 C C . CYS A 1 88 ? 5.710 8.206 3.018 1.00 97.00 88 CYS A C 1
ATOM 695 O O . CYS A 1 88 ? 4.807 7.818 2.277 1.00 97.00 88 CYS A O 1
ATOM 697 N N . GLU A 1 89 ? 6.617 7.378 3.540 1.00 97.75 89 GLU A N 1
ATOM 698 C CA . GLU A 1 89 ? 6.667 5.938 3.258 1.00 97.75 89 GLU A CA 1
ATOM 699 C C . GLU A 1 89 ? 5.345 5.228 3.588 1.00 97.75 89 GLU A C 1
ATOM 701 O O . GLU A 1 89 ? 4.809 4.493 2.762 1.00 97.75 89 GLU A O 1
ATOM 706 N N . ARG A 1 90 ? 4.778 5.516 4.767 1.00 98.31 90 ARG A N 1
ATOM 707 C CA . ARG A 1 90 ? 3.513 4.928 5.236 1.00 98.31 90 ARG A CA 1
ATOM 708 C C . ARG A 1 90 ? 2.346 5.248 4.315 1.00 98.31 90 ARG A C 1
ATOM 710 O O . ARG A 1 90 ? 1.558 4.371 3.995 1.00 98.31 90 ARG A O 1
ATOM 717 N N . GLU A 1 91 ? 2.252 6.494 3.864 1.00 98.25 91 GLU A N 1
ATOM 718 C CA . GLU A 1 91 ? 1.196 6.921 2.947 1.00 98.25 91 GLU A CA 1
ATOM 719 C C . GLU A 1 91 ? 1.294 6.180 1.612 1.00 98.25 91 GLU A C 1
ATOM 721 O O . GLU A 1 91 ? 0.298 5.629 1.148 1.00 98.25 91 GLU A O 1
ATOM 726 N N . ALA A 1 92 ? 2.495 6.121 1.024 1.00 98.06 92 ALA A N 1
ATOM 727 C CA . ALA A 1 92 ? 2.716 5.412 -0.232 1.00 98.06 92 ALA A CA 1
ATOM 728 C C . ALA A 1 92 ? 2.384 3.914 -0.097 1.00 98.06 92 ALA A C 1
ATOM 730 O O . ALA A 1 92 ? 1.713 3.360 -0.964 1.00 98.06 92 ALA A O 1
ATOM 731 N N . ALA A 1 93 ? 2.786 3.277 1.008 1.00 98.44 93 ALA A N 1
ATOM 732 C CA . ALA A 1 93 ? 2.494 1.872 1.283 1.00 98.44 93 ALA A CA 1
ATOM 733 C C . ALA A 1 93 ? 0.985 1.604 1.426 1.00 98.44 93 ALA A C 1
ATOM 735 O O . ALA A 1 93 ? 0.428 0.753 0.734 1.00 98.44 93 ALA A O 1
ATOM 736 N N . VAL A 1 94 ? 0.305 2.346 2.304 1.00 98.38 94 VAL A N 1
ATOM 737 C CA . VAL A 1 94 ? -1.126 2.151 2.590 1.00 98.38 94 VAL A CA 1
ATOM 738 C C . VAL A 1 94 ? -1.968 2.411 1.344 1.00 98.38 94 VAL A C 1
ATOM 740 O O . VAL A 1 94 ? -2.878 1.640 1.041 1.00 98.38 94 VAL A O 1
ATOM 743 N N . TYR A 1 95 ? -1.640 3.453 0.577 1.00 98.44 95 TYR A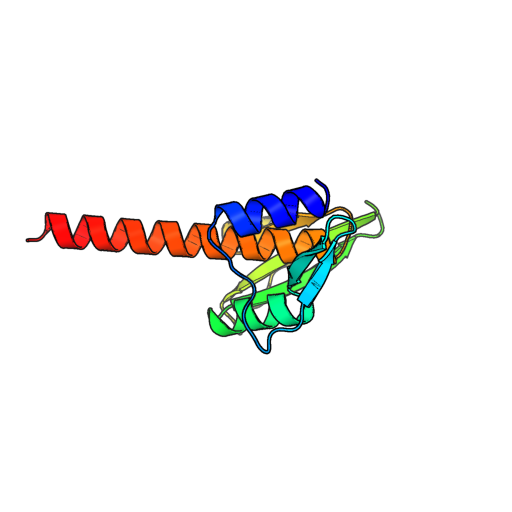 N 1
ATOM 744 C CA . TYR A 1 95 ? -2.371 3.746 -0.648 1.00 98.44 95 TYR A CA 1
ATOM 745 C C . TYR A 1 95 ? -2.108 2.709 -1.749 1.00 98.44 95 TYR A C 1
ATOM 747 O O . TYR A 1 95 ? -3.035 2.343 -2.471 1.00 98.44 95 TYR A O 1
ATOM 755 N N . ALA A 1 96 ? -0.888 2.165 -1.846 1.00 98.00 96 ALA A N 1
ATOM 756 C CA . ALA A 1 96 ? -0.601 1.039 -2.736 1.00 98.00 96 ALA A CA 1
ATOM 757 C C . ALA A 1 96 ? -1.462 -0.184 -2.381 1.00 98.00 96 ALA A C 1
ATOM 759 O O . ALA A 1 96 ? -2.037 -0.811 -3.270 1.00 98.00 96 ALA A O 1
ATOM 760 N N . LEU A 1 97 ? -1.618 -0.494 -1.088 1.00 98.19 97 LEU A N 1
ATOM 761 C CA . LEU A 1 97 ? -2.482 -1.595 -0.655 1.00 98.19 97 LEU A CA 1
ATOM 762 C C . LEU A 1 97 ? -3.951 -1.359 -1.033 1.00 98.19 97 LEU A C 1
ATOM 764 O O . LEU A 1 97 ? -4.620 -2.286 -1.488 1.00 98.19 97 LEU A O 1
ATOM 768 N N . ALA A 1 98 ? -4.446 -0.125 -0.901 1.00 98.06 98 ALA A N 1
ATOM 769 C CA . ALA A 1 98 ? -5.799 0.217 -1.336 1.00 98.06 98 ALA A CA 1
ATOM 770 C C . ALA A 1 98 ? -5.992 -0.042 -2.845 1.00 98.06 98 ALA A C 1
ATOM 772 O O . ALA A 1 98 ? -6.991 -0.637 -3.247 1.00 98.06 98 ALA A O 1
ATOM 773 N N . GLN A 1 99 ? -5.004 0.323 -3.673 1.00 97.19 99 GLN A N 1
ATOM 774 C CA . GLN A 1 99 ? -5.015 0.053 -5.117 1.00 97.19 99 GLN A CA 1
ATOM 775 C C . GLN A 1 99 ? -4.997 -1.451 -5.437 1.00 97.19 99 GLN A C 1
ATOM 777 O O . GLN A 1 99 ? -5.712 -1.896 -6.338 1.00 97.19 99 GLN A O 1
ATOM 782 N N . LEU A 1 100 ? -4.227 -2.250 -4.688 1.00 96.06 100 LEU A N 1
ATOM 783 C CA . LEU A 1 100 ? -4.214 -3.709 -4.831 1.00 96.06 100 LEU A CA 1
ATOM 784 C C . LEU A 1 100 ? -5.600 -4.311 -4.553 1.00 96.06 100 LEU A C 1
ATOM 786 O O . LEU A 1 100 ? -6.112 -5.078 -5.369 1.00 96.06 100 LEU A O 1
ATOM 790 N N . HIS A 1 101 ? -6.225 -3.931 -3.438 1.00 96.19 101 HIS A N 1
ATOM 791 C CA . HIS A 1 101 ? -7.570 -4.387 -3.081 1.00 96.19 101 HIS A CA 1
ATOM 792 C C . HIS A 1 101 ? -8.612 -3.972 -4.128 1.00 96.19 101 HIS A C 1
ATOM 794 O O . HIS A 1 101 ? -9.435 -4.787 -4.543 1.00 96.19 101 HIS A O 1
ATOM 800 N N . GLU A 1 102 ? -8.556 -2.732 -4.616 1.00 96.00 102 GLU A N 1
ATOM 801 C CA . GLU A 1 102 ? -9.442 -2.251 -5.681 1.00 96.00 102 GLU A CA 1
ATOM 802 C C . GLU A 1 102 ? -9.277 -3.060 -6.978 1.00 96.00 102 GLU A C 1
ATOM 804 O O . GLU A 1 102 ? -10.263 -3.425 -7.625 1.00 96.00 102 GLU A O 1
ATOM 809 N N . ALA A 1 103 ? -8.039 -3.387 -7.359 1.00 93.25 103 ALA A N 1
ATOM 810 C CA . ALA A 1 103 ? -7.760 -4.233 -8.515 1.00 93.25 103 ALA A CA 1
ATOM 811 C C . ALA A 1 103 ? -8.321 -5.656 -8.340 1.00 93.25 103 ALA A C 1
ATOM 813 O O . ALA A 1 103 ? -8.978 -6.165 -9.249 1.00 93.25 103 ALA A O 1
ATOM 814 N N . GLN A 1 104 ? -8.134 -6.267 -7.167 1.00 93.19 104 GLN A N 1
ATOM 815 C CA . GLN A 1 104 ? -8.674 -7.594 -6.847 1.00 93.19 104 GLN A CA 1
ATOM 816 C C . GLN A 1 104 ? -10.206 -7.614 -6.875 1.00 93.19 104 GLN A C 1
ATOM 818 O O . GLN A 1 104 ? -10.806 -8.522 -7.451 1.00 93.19 104 GLN A O 1
ATOM 823 N N . LEU A 1 105 ? -10.852 -6.588 -6.312 1.00 93.62 105 LEU A N 1
ATOM 824 C CA . LEU A 1 105 ? -12.303 -6.442 -6.375 1.00 93.62 105 LEU A CA 1
ATOM 825 C C . LEU A 1 105 ? -12.774 -6.328 -7.827 1.00 93.62 105 LEU A C 1
ATOM 827 O O . LEU A 1 105 ? -13.687 -7.054 -8.220 1.00 93.62 105 LEU A O 1
ATOM 831 N N . ARG A 1 106 ? -12.159 -5.470 -8.650 1.00 93.25 106 ARG A N 1
ATOM 832 C CA . ARG A 1 106 ? -12.528 -5.332 -10.072 1.00 93.25 106 ARG A CA 1
ATOM 833 C C . ARG A 1 106 ? -12.360 -6.637 -10.856 1.00 93.25 106 ARG A C 1
ATOM 835 O O . ARG A 1 106 ? -13.235 -6.966 -11.661 1.00 93.25 106 ARG A O 1
ATOM 842 N N . ALA A 1 107 ? -11.291 -7.392 -10.598 1.00 90.19 107 ALA A N 1
ATOM 843 C CA . ALA A 1 107 ? -11.072 -8.703 -11.207 1.00 90.19 107 ALA A CA 1
ATOM 844 C C . ALA A 1 107 ? -12.186 -9.692 -10.817 1.00 90.19 107 ALA A C 1
ATOM 846 O O . ALA A 1 107 ? -12.850 -10.246 -11.693 1.00 90.19 107 ALA A O 1
ATOM 847 N N . ALA A 1 108 ? -12.492 -9.808 -9.521 1.00 90.81 108 ALA A N 1
ATOM 848 C CA . ALA A 1 108 ? -13.539 -10.701 -9.021 1.00 90.81 108 ALA A CA 1
ATOM 849 C C . ALA A 1 108 ? -14.942 -10.358 -9.561 1.00 90.81 108 ALA A C 1
ATOM 851 O O . ALA A 1 108 ? -15.749 -11.252 -9.821 1.00 90.81 108 ALA A O 1
ATOM 852 N N . HIS A 1 109 ? -15.260 -9.070 -9.745 1.00 91.88 109 HIS A N 1
ATOM 853 C CA . HIS A 1 109 ? -16.527 -8.655 -10.361 1.00 91.88 109 HIS A CA 1
ATOM 854 C C . HIS A 1 109 ? -16.594 -9.047 -11.842 1.00 91.88 109 HIS A C 1
ATOM 856 O O . HIS A 1 109 ? -17.617 -9.574 -12.281 1.00 91.88 109 HIS A O 1
ATOM 862 N N . SER A 1 110 ? -15.506 -8.837 -12.588 1.00 91.06 110 SER A N 1
ATOM 863 C CA . SER A 1 110 ? -15.413 -9.200 -14.009 1.00 91.06 110 SER A CA 1
ATOM 864 C C . SER A 1 110 ? -15.606 -10.706 -14.223 1.00 91.06 110 SER A C 1
ATOM 866 O O . SER A 1 110 ? -16.386 -11.119 -15.080 1.00 91.06 110 SER A O 1
ATOM 868 N N . GLU A 1 111 ? -14.967 -11.536 -13.394 1.00 89.44 111 GLU A N 1
ATOM 869 C CA . GLU A 1 111 ? -15.102 -12.998 -13.446 1.00 89.44 111 GLU A CA 1
ATOM 870 C C . GLU A 1 111 ? -16.544 -13.463 -13.198 1.00 89.44 111 GLU A C 1
ATOM 872 O O . GLU A 1 111 ? -17.060 -14.318 -13.921 1.00 89.44 111 GLU A O 1
ATOM 877 N N . ARG A 1 112 ? -17.237 -12.865 -12.219 1.00 89.75 112 ARG A N 1
ATOM 878 C CA . ARG A 1 112 ? -18.644 -13.188 -11.923 1.00 89.75 112 ARG A CA 1
ATOM 879 C C . ARG A 1 112 ? -19.584 -12.812 -13.068 1.00 89.75 112 ARG A C 1
ATOM 881 O O . ARG A 1 112 ? -20.515 -13.562 -13.354 1.00 89.75 112 ARG A O 1
ATOM 888 N N . GLN A 1 113 ? -19.352 -11.671 -13.719 1.00 87.31 113 GLN A N 1
ATOM 889 C CA . GLN A 1 113 ? -20.153 -11.238 -14.867 1.00 87.31 113 GLN A CA 1
ATOM 890 C C . GLN A 1 113 ? -19.989 -12.184 -16.059 1.00 87.31 113 GLN A C 1
ATOM 892 O O . GLN A 1 113 ? -20.985 -12.560 -16.675 1.00 87.31 113 GLN A O 1
ATOM 897 N N . LEU A 1 114 ? -18.756 -12.615 -16.343 1.00 87.56 114 LEU A N 1
ATOM 898 C CA . LEU A 1 114 ? -18.477 -13.592 -17.396 1.00 87.56 114 LEU A CA 1
ATOM 899 C C . LEU A 1 114 ? -19.160 -14.934 -17.108 1.00 87.56 114 LEU A C 1
ATOM 901 O O . LEU A 1 114 ? -19.855 -15.450 -17.978 1.00 87.56 114 LEU A O 1
ATOM 905 N N . ALA A 1 115 ? -19.043 -15.451 -15.880 1.00 86.44 115 ALA A N 1
ATOM 906 C CA . ALA A 1 115 ? -19.679 -16.710 -15.488 1.00 86.44 115 ALA A CA 1
ATOM 907 C C . ALA A 1 115 ? -21.216 -16.669 -15.612 1.00 86.44 115 ALA A C 1
ATOM 909 O O . ALA A 1 115 ? -21.824 -17.647 -16.043 1.00 86.44 115 ALA A O 1
ATOM 910 N N . SER A 1 116 ? -21.843 -15.533 -15.281 1.00 85.12 116 SER A N 1
ATOM 911 C CA . SER A 1 116 ? -23.295 -15.339 -15.414 1.00 85.12 116 SER A CA 1
ATOM 912 C C . SER A 1 116 ? -23.763 -15.152 -16.859 1.00 85.12 116 SER A C 1
ATOM 914 O O . SER A 1 116 ? -24.945 -15.341 -17.118 1.00 85.12 116 SER A O 1
ATOM 916 N N . ALA A 1 117 ? -22.890 -14.737 -17.780 1.00 80.19 117 ALA A N 1
ATOM 917 C CA . ALA A 1 117 ? -23.235 -14.551 -19.192 1.00 80.19 117 ALA A CA 1
ATOM 918 C C . ALA A 1 117 ? -23.108 -15.845 -20.014 1.00 80.19 117 ALA A C 1
ATOM 920 O O . ALA A 1 117 ? -23.647 -15.935 -21.115 1.00 80.19 117 ALA A O 1
ATOM 921 N N . THR A 1 118 ? -22.374 -16.832 -19.495 1.00 79.50 118 THR A N 1
ATOM 922 C CA . THR A 1 118 ? -22.169 -18.148 -20.120 1.00 79.50 118 THR A CA 1
ATOM 923 C C . THR A 1 118 ? -23.132 -19.235 -19.630 1.00 79.50 118 THR A C 1
ATOM 925 O O . THR A 1 118 ? -23.071 -20.353 -20.140 1.00 79.50 118 THR A O 1
ATOM 928 N N . ALA A 1 119 ? -23.969 -18.927 -18.635 1.00 62.56 119 ALA A N 1
ATOM 929 C CA . ALA A 1 119 ? -24.975 -19.817 -18.051 1.00 62.56 119 ALA A CA 1
ATOM 930 C C . ALA A 1 119 ? -26.365 -19.531 -18.634 1.00 62.56 119 ALA A C 1
ATOM 932 O O . ALA A 1 119 ? -27.111 -20.511 -18.857 1.00 62.56 119 ALA A O 1
#

Sequence (119 aa):
MNLEYAVDRLYEVGWLPMVGMELETLPDGRRYPSVLAVQREFARAGLELAIKHNLMFNCYRATWGPAGEPLDERHAADERHGTVVGACEREAAVYALAQLHEAQLRAAHSERQLASATA

pLDDT: mean 91.39, std 9.64, range [58.59, 98.44]

Foldseek 3Di:
DAQVVLLVLLVVLPDDDDPPAQWDADPVGDIAHDLVSLQVVQVVVQKGWDWDQDPVVQKIKIKMAHPPDDGDPDPVCCVRIPMDIGNDSSSRSSNVSSVVSVVVVVVVVVVVVVVVVVD

Secondary structure (DSSP, 8-state):
--HHHHHHHHHHTT--PPTTS-EEE-TTS-EEE-HHHHHHHHHHTTEEEEEEEETTTTEEEEEEEETTS----SGGGTTTSEEEEESSHHHHHHHHHHHHHHHHHHHHHHHHHHHHH--

Radius of gyration: 15.32 Å; chains: 1; bounding box: 40×36×37 Å